Protein AF-X1LJE5-F1 (afdb_monomer)

Radius of gyration: 13.26 Å; Cα contacts (8 Å, |Δi|>4): 30; chains: 1; bounding box: 35×20×33 Å

Nearest PDB structures (foldseek):
  3iwc-assembly2_A  TM=9.913E-01  e=2.316E-04  Thermotoga maritima
  3iwb-assembly1_A  TM=9.923E-01  e=2.666E-04  Thermotoga maritima
  3iwc-assembly3_C  TM=9.929E-01  e=2.485E-04  Thermotoga maritima

Sequence (53 aa):
LCIHTWPEYGYAAVDIFTCGNSVQPEKAAEILTGKLGSKSHSIMEIQRGILDN

Mean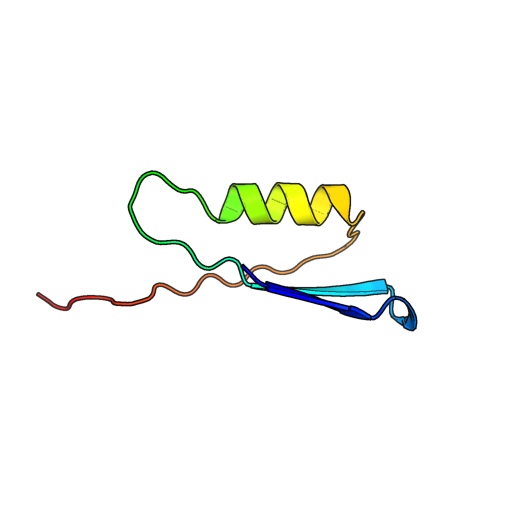 predicted aligned error: 3.14 Å

pLDDT: mean 94.72, std 6.31, range [58.25, 98.5]

InterPro domains:
  IPR003826 S-adenosylmethionine decarboxylase family, prokaryotic [PF02675] (1-49)
  IPR003826 S-adenosylmethionine decarboxylase family, prokaryotic [PTHR33866] (1-51)
  IPR016067 S-adenosylmethionine decarboxylase, core [SSF56276] (1-51)
  IPR042286 S-adenosylmethionine decarboxylase, C-terminal [G3DSA:3.30.160.750] (1-53)

Organism: NCBI:txid412755

Solvent-accessible surface area (backbone atoms only — not comparable to full-atom values): 3805 Å² total; per-residue (Å²): 106,53,75,49,74,41,76,96,73,76,41,72,54,74,48,79,71,85,77,72,91,88,63,63,63,65,60,57,50,53,52,49,39,62,73,69,62,58,90,75,87,85,87,84,89,78,92,76,83,82,77,84,130

Secondary structure (DSSP, 8-state):
-EEEEEGGGTEEEEE----SSS--HHHHHHHHHHHTT-SS--------S----

Foldseek 3Di:
DDKDDDVVVLDMDDDQDDDDDPDDSVVVVVVCCVVSVPPDDDDDDDDPPDDDD

Structure (mmCIF, N/CA/C/O backbone):
data_AF-X1LJE5-F1
#
_entry.id   AF-X1LJE5-F1
#
loop_
_atom_site.group_PDB
_atom_site.id
_atom_site.type_symbol
_atom_site.label_atom_id
_atom_site.label_alt_id
_atom_site.label_comp_id
_atom_site.label_asym_id
_atom_site.label_entity_id
_atom_site.label_seq_id
_atom_site.pdbx_PDB_ins_code
_atom_site.Cartn_x
_atom_site.Cartn_y
_atom_site.Cartn_z
_atom_site.occupancy
_atom_site.B_iso_or_equiv
_atom_site.auth_seq_id
_atom_site.auth_comp_id
_atom_site.auth_asym_id
_atom_site.auth_atom_id
_atom_site.pdbx_PDB_model_num
ATOM 1 N N . LEU A 1 1 ? 3.709 -4.220 -4.965 1.00 89.62 1 LEU A N 1
ATOM 2 C CA . LEU A 1 1 ? 2.687 -3.793 -3.986 1.00 89.62 1 LEU A CA 1
ATOM 3 C C . LEU A 1 1 ? 2.628 -4.831 -2.883 1.00 89.62 1 LEU A C 1
ATOM 5 O O . LEU A 1 1 ? 2.492 -6.006 -3.210 1.00 89.62 1 LEU A O 1
ATOM 9 N N . CYS A 1 2 ? 2.745 -4.418 -1.626 1.00 97.38 2 CYS A N 1
ATOM 10 C CA . CYS A 1 2 ? 2.538 -5.291 -0.470 1.00 97.38 2 CYS A CA 1
ATOM 11 C C . CYS A 1 2 ? 1.684 -4.601 0.594 1.00 97.38 2 CYS A C 1
ATOM 13 O O . CYS A 1 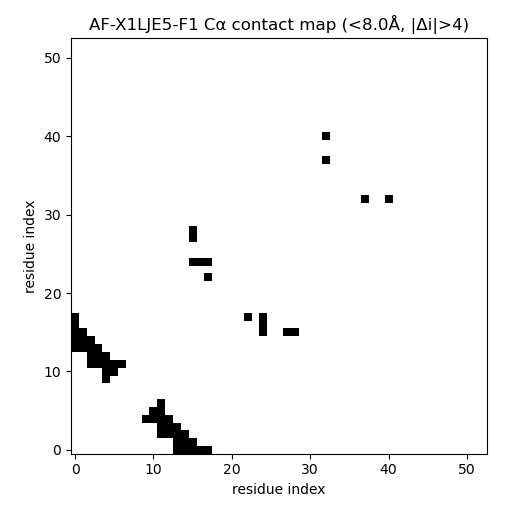2 ? 1.596 -3.376 0.647 1.00 97.38 2 CYS A O 1
ATOM 15 N N . ILE A 1 3 ? 1.010 -5.417 1.400 1.00 98.00 3 ILE A N 1
ATOM 16 C CA . ILE A 1 3 ? 0.169 -4.981 2.509 1.00 98.00 3 ILE A CA 1
ATOM 17 C C . ILE A 1 3 ? 0.357 -5.946 3.676 1.00 98.00 3 ILE A C 1
ATOM 19 O O . ILE A 1 3 ? 0.334 -7.163 3.495 1.00 98.00 3 ILE A O 1
ATOM 23 N N . HIS A 1 4 ? 0.523 -5.390 4.870 1.00 98.38 4 HIS A N 1
ATOM 24 C CA . HIS A 1 4 ? 0.599 -6.112 6.131 1.00 98.38 4 HIS A CA 1
ATOM 25 C C . HIS A 1 4 ? -0.453 -5.539 7.075 1.00 98.38 4 HIS A C 1
ATOM 27 O O . HIS A 1 4 ? -0.493 -4.331 7.301 1.00 98.38 4 HIS A O 1
ATOM 33 N N . THR A 1 5 ? -1.325 -6.388 7.608 1.00 98.06 5 THR A N 1
ATOM 34 C CA . THR A 1 5 ? -2.457 -5.959 8.439 1.00 98.06 5 THR A CA 1
ATOM 35 C C . THR A 1 5 ? -2.341 -6.508 9.848 1.00 98.06 5 THR A C 1
ATOM 37 O O . THR A 1 5 ? -2.021 -7.682 10.017 1.00 98.06 5 THR A O 1
ATOM 40 N N . TRP A 1 6 ? -2.729 -5.691 10.824 1.00 98.50 6 TRP A N 1
ATOM 41 C CA . TRP A 1 6 ? -2.940 -6.083 12.214 1.00 98.50 6 TRP A CA 1
ATOM 42 C C . TRP A 1 6 ? -4.360 -5.692 12.634 1.00 98.50 6 TRP A C 1
ATOM 44 O O . TRP A 1 6 ? -4.582 -4.575 13.123 1.00 98.50 6 TRP A O 1
ATOM 54 N N . PRO A 1 7 ? -5.349 -6.570 12.393 1.00 97.06 7 PRO A N 1
ATOM 55 C CA . PRO A 1 7 ? -6.745 -6.311 12.731 1.00 97.06 7 PRO A CA 1
ATOM 56 C C . PRO A 1 7 ? -6.966 -5.972 14.209 1.00 97.06 7 PRO A C 1
ATOM 58 O O . PRO A 1 7 ? -7.794 -5.120 14.517 1.00 97.06 7 PRO A O 1
ATOM 61 N N . GLU A 1 8 ? -6.193 -6.576 15.112 1.00 98.31 8 GLU A N 1
ATOM 62 C CA . GLU A 1 8 ? -6.222 -6.331 16.557 1.00 98.31 8 GLU A CA 1
ATOM 63 C C . GLU A 1 8 ? -5.918 -4.873 16.939 1.00 98.31 8 GLU A C 1
ATOM 65 O O . GLU A 1 8 ? -6.337 -4.414 18.000 1.00 98.31 8 GLU A O 1
ATOM 70 N N . TYR A 1 9 ? -5.248 -4.129 16.055 1.00 97.75 9 TYR A N 1
ATOM 71 C CA . TYR A 1 9 ? -4.947 -2.707 16.219 1.00 97.75 9 TY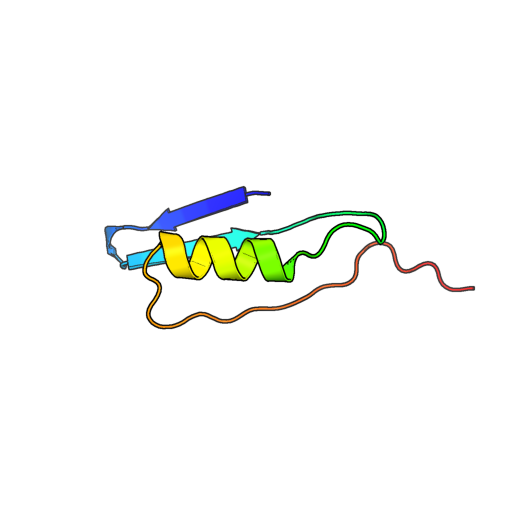R A CA 1
ATOM 72 C C . TYR A 1 9 ? -5.703 -1.818 15.223 1.00 97.75 9 TYR A C 1
ATOM 74 O O . TYR A 1 9 ? -5.532 -0.600 15.242 1.00 97.75 9 TYR A O 1
ATOM 82 N N . GLY A 1 10 ? -6.515 -2.399 14.330 1.00 97.31 10 GLY A N 1
ATOM 83 C CA . GLY A 1 10 ? -7.134 -1.666 13.222 1.00 97.31 10 GLY A CA 1
ATOM 84 C C . GLY A 1 10 ? -6.105 -0.991 12.306 1.00 97.31 10 GLY A C 1
ATOM 85 O O . GLY A 1 10 ? -6.376 0.082 11.770 1.00 97.31 10 GLY A O 1
ATOM 86 N N . TYR A 1 11 ? -4.916 -1.587 12.167 1.00 98.25 11 TYR A N 1
ATOM 87 C CA . TYR A 1 11 ? -3.768 -1.004 11.474 1.00 98.25 11 TYR A CA 1
ATOM 88 C C . TYR A 1 11 ? -3.402 -1.793 10.212 1.00 98.25 11 TYR A C 1
ATOM 90 O O . TYR A 1 11 ? -3.496 -3.023 10.174 1.00 98.25 11 TYR A O 1
ATOM 98 N N . ALA A 1 12 ? -2.932 -1.083 9.188 1.00 98.31 12 ALA A N 1
ATOM 99 C CA . ALA A 1 12 ? -2.323 -1.670 8.005 1.00 98.31 12 ALA A CA 1
ATOM 100 C C . ALA A 1 12 ? -1.098 -0.851 7.576 1.00 98.31 12 ALA A C 1
ATOM 102 O O . ALA A 1 12 ? -1.171 0.374 7.480 1.00 98.31 12 ALA A O 1
ATOM 103 N N . ALA A 1 13 ? 0.001 -1.542 7.285 1.00 98.31 13 ALA A N 1
ATOM 104 C CA . ALA A 1 13 ? 1.164 -1.000 6.594 1.00 98.31 13 ALA A CA 1
ATOM 105 C C . ALA A 1 13 ? 1.085 -1.398 5.116 1.00 98.31 13 ALA A C 1
ATOM 107 O O . ALA A 1 13 ? 0.841 -2.565 4.799 1.00 98.31 13 ALA A O 1
ATOM 108 N N . VAL A 1 14 ? 1.255 -0.435 4.211 1.00 98.19 14 VAL A N 1
ATOM 109 C CA . VAL A 1 14 ? 1.074 -0.627 2.768 1.00 98.19 14 VAL A CA 1
ATOM 110 C C . VAL A 1 14 ? 2.249 -0.009 2.022 1.00 98.19 14 VAL A C 1
ATOM 112 O O . VAL A 1 14 ? 2.524 1.174 2.204 1.00 98.19 14 VAL A O 1
ATOM 115 N N . ASP A 1 15 ? 2.859 -0.770 1.112 1.00 98.12 15 ASP A N 1
ATOM 116 C CA . ASP A 1 15 ? 3.869 -0.264 0.183 1.00 98.12 15 ASP A CA 1
ATOM 117 C C . ASP A 1 15 ? 3.356 -0.316 -1.259 1.00 98.12 15 ASP A C 1
ATOM 119 O O . ASP A 1 15 ? 3.054 -1.379 -1.829 1.00 98.12 15 ASP A O 1
ATOM 123 N N . ILE A 1 16 ? 3.313 0.859 -1.882 1.00 97.62 16 ILE A N 1
ATOM 124 C CA . ILE A 1 16 ? 2.989 1.038 -3.294 1.00 97.62 16 ILE A CA 1
ATOM 125 C C . ILE A 1 16 ? 4.288 1.362 -4.018 1.00 97.62 16 ILE A C 1
ATOM 127 O O . ILE A 1 16 ? 4.830 2.453 -3.898 1.00 97.62 16 ILE A O 1
ATOM 131 N N . PHE A 1 17 ? 4.790 0.385 -4.770 1.00 96.81 17 PHE A N 1
ATOM 132 C CA . PHE A 1 17 ? 6.005 0.530 -5.561 1.00 96.81 17 PHE A CA 1
ATOM 133 C C . PHE A 1 17 ? 5.669 0.291 -7.030 1.00 96.81 17 PHE A C 1
ATOM 135 O O . PHE A 1 17 ? 5.260 -0.811 -7.409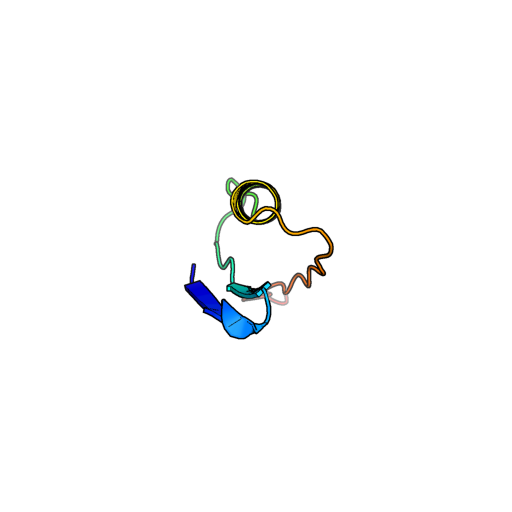 1.00 96.81 17 PHE A O 1
ATOM 142 N N . THR A 1 18 ? 5.811 1.340 -7.834 1.00 95.56 18 THR A N 1
ATOM 143 C CA . THR A 1 18 ? 5.549 1.358 -9.275 1.00 95.56 18 THR A CA 1
ATOM 144 C C . THR A 1 18 ? 6.734 1.972 -10.022 1.00 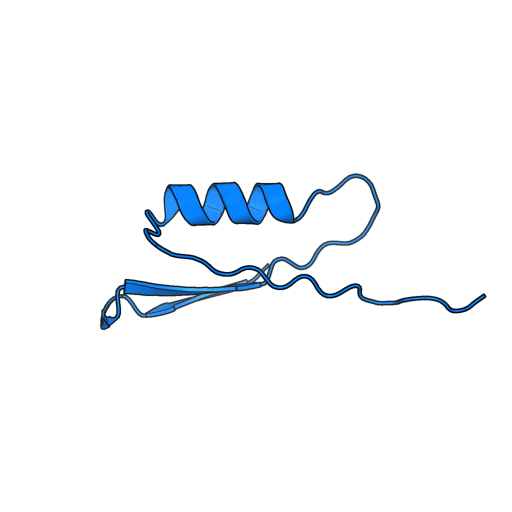95.56 18 THR A C 1
ATOM 146 O O . THR A 1 18 ? 7.607 2.592 -9.417 1.00 95.56 18 THR A O 1
ATOM 149 N N . CYS A 1 19 ? 6.767 1.803 -11.343 1.00 94.56 19 CYS A N 1
ATOM 150 C CA . CYS A 1 19 ? 7.735 2.438 -12.234 1.00 94.56 19 CYS A CA 1
ATOM 151 C C . CYS A 1 19 ? 7.033 3.001 -13.480 1.00 94.56 19 CYS A C 1
ATOM 153 O O . CYS A 1 19 ? 5.920 2.589 -13.816 1.00 94.56 19 CYS A O 1
ATOM 155 N N . GLY A 1 20 ? 7.701 3.927 -14.171 1.00 89.88 20 GLY A N 1
ATOM 156 C CA . GLY A 1 20 ? 7.165 4.604 -15.353 1.00 89.88 20 GLY A CA 1
ATOM 157 C C . GLY A 1 20 ? 6.241 5.782 -15.024 1.00 89.88 20 GLY A C 1
ATOM 158 O O . GLY A 1 20 ? 5.794 5.952 -13.895 1.00 89.88 20 GLY A O 1
ATOM 159 N N . ASN A 1 21 ? 5.951 6.599 -16.039 1.00 87.88 21 ASN A N 1
ATOM 160 C CA . ASN A 1 21 ? 5.305 7.911 -15.863 1.00 87.88 21 ASN A CA 1
ATOM 161 C C . ASN A 1 21 ? 3.777 7.874 -16.034 1.00 87.88 21 ASN A C 1
ATOM 163 O O . ASN A 1 21 ? 3.106 8.894 -15.909 1.00 87.88 21 ASN A O 1
ATOM 167 N N . SER A 1 22 ? 3.220 6.715 -16.388 1.00 92.69 22 SER A N 1
ATOM 168 C CA . SER A 1 22 ? 1.782 6.536 -16.617 1.00 92.69 22 SER A CA 1
ATOM 169 C C . SER A 1 22 ? 1.028 6.063 -15.374 1.00 92.69 22 SER A C 1
ATOM 171 O O . SER A 1 22 ? -0.201 6.133 -15.341 1.00 92.69 22 SER A O 1
ATOM 173 N N . VAL A 1 23 ? 1.744 5.580 -14.357 1.00 92.31 23 VAL A N 1
ATOM 174 C CA . VAL A 1 23 ? 1.164 5.035 -13.129 1.00 92.31 23 VAL A CA 1
ATOM 175 C C . VAL A 1 23 ? 1.232 6.091 -12.030 1.00 92.31 23 VAL A C 1
ATOM 177 O O . VAL A 1 23 ? 2.266 6.717 -11.844 1.00 92.31 23 VAL A O 1
ATOM 180 N N . GLN A 1 24 ? 0.126 6.278 -11.310 1.00 94.19 24 GLN A N 1
ATOM 181 C CA . GLN A 1 24 ? 0.004 7.237 -10.206 1.00 94.19 24 GLN A CA 1
ATOM 182 C C . GLN A 1 24 ? -0.149 6.454 -8.890 1.00 94.19 24 GLN A C 1
ATOM 184 O O . GLN A 1 24 ? -1.238 5.915 -8.648 1.00 94.19 24 GLN A O 1
ATOM 189 N N . PRO A 1 25 ? 0.916 6.319 -8.074 1.00 95.56 25 PRO A N 1
ATOM 190 C CA . PRO A 1 25 ? 0.885 5.621 -6.785 1.00 95.56 25 PRO A CA 1
ATOM 191 C C . PRO A 1 25 ? -0.205 6.133 -5.841 1.00 95.56 25 PRO A C 1
ATOM 193 O O . PRO A 1 25 ? -0.835 5.350 -5.129 1.00 95.56 25 PRO A O 1
ATOM 196 N N . GLU A 1 26 ? -0.472 7.436 -5.872 1.00 94.50 26 GLU A N 1
ATOM 197 C CA . GLU A 1 26 ? -1.391 8.126 -4.967 1.00 94.50 26 GLU A CA 1
ATOM 198 C C . GLU A 1 26 ? -2.818 7.602 -5.142 1.00 94.50 26 GLU A C 1
ATOM 200 O O . GLU A 1 26 ? -3.519 7.367 -4.162 1.00 94.50 26 GLU A O 1
ATOM 205 N N . LYS A 1 27 ? -3.222 7.284 -6.379 1.00 95.75 27 LYS A N 1
ATOM 206 C CA . LYS A 1 27 ? -4.537 6.683 -6.657 1.00 95.75 27 LYS A CA 1
ATOM 207 C C . 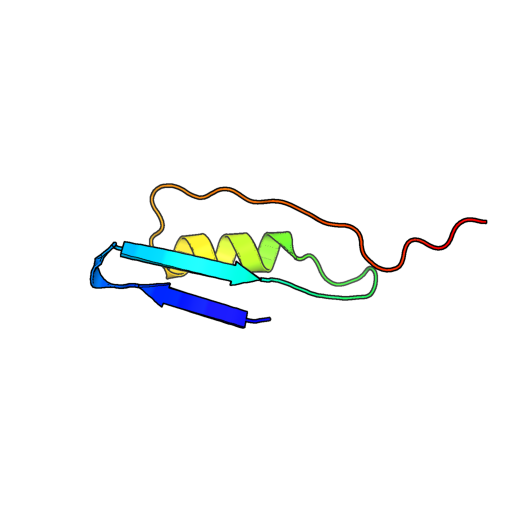LYS A 1 27 ? -4.697 5.314 -6.007 1.00 95.75 27 LYS A C 1
ATOM 209 O O . LYS A 1 27 ? -5.777 4.979 -5.526 1.00 95.75 27 LYS A O 1
ATOM 214 N N . ALA A 1 28 ? -3.636 4.507 -5.985 1.00 96.19 28 ALA A N 1
ATOM 215 C CA . ALA A 1 28 ? -3.670 3.231 -5.279 1.00 96.19 28 ALA A CA 1
ATOM 216 C C . ALA A 1 28 ? -3.773 3.453 -3.761 1.00 96.19 28 ALA A C 1
ATOM 218 O O . ALA A 1 28 ? -4.543 2.751 -3.105 1.00 96.19 28 ALA A O 1
ATOM 219 N N . ALA A 1 29 ? -3.071 4.454 -3.218 1.00 96.50 29 ALA A N 1
ATOM 220 C CA . ALA A 1 29 ? -3.156 4.813 -1.803 1.00 96.50 29 ALA A CA 1
ATOM 221 C C . ALA A 1 29 ? -4.571 5.272 -1.418 1.00 96.50 29 ALA A C 1
ATOM 223 O O . ALA A 1 29 ? -5.124 4.777 -0.441 1.00 96.50 29 ALA A O 1
ATOM 224 N N . GLU A 1 30 ? -5.198 6.141 -2.215 1.00 96.44 30 GLU A N 1
ATOM 225 C CA . GLU A 1 30 ? -6.576 6.609 -2.009 1.00 96.44 30 GLU A CA 1
ATOM 226 C C . GLU A 1 30 ? -7.585 5.455 -2.009 1.00 96.44 30 GLU A C 1
ATOM 228 O O . GLU A 1 30 ? -8.422 5.350 -1.107 1.00 96.44 30 GLU A O 1
ATOM 233 N N . ILE A 1 31 ? -7.483 4.549 -2.991 1.00 97.25 31 ILE A N 1
ATOM 234 C CA . ILE A 1 31 ? -8.349 3.367 -3.075 1.00 97.25 31 ILE A CA 1
ATOM 235 C C . ILE A 1 31 ? -8.183 2.498 -1.828 1.00 97.25 31 ILE A C 1
ATOM 237 O O . ILE A 1 31 ? -9.182 2.068 -1.250 1.00 97.25 31 ILE A O 1
ATOM 241 N N . LEU A 1 32 ? -6.947 2.241 -1.398 1.00 97.19 32 LEU A N 1
ATOM 242 C CA . LEU A 1 32 ? -6.677 1.400 -0.233 1.00 97.19 32 LEU A CA 1
ATOM 243 C C . LEU A 1 32 ? -7.174 2.052 1.058 1.00 97.19 32 LEU A C 1
ATOM 245 O O . LEU A 1 32 ? -7.878 1.396 1.822 1.00 97.19 32 LEU A O 1
ATOM 249 N N . THR A 1 33 ? -6.912 3.342 1.263 1.00 96.50 33 THR A N 1
ATOM 250 C CA . THR A 1 33 ? -7.430 4.116 2.400 1.00 96.50 33 THR A CA 1
ATOM 251 C C . THR A 1 33 ? -8.953 4.032 2.481 1.00 96.50 33 THR A C 1
ATOM 253 O O . THR A 1 33 ? -9.498 3.713 3.542 1.00 96.50 33 THR A O 1
ATOM 256 N N . GLY A 1 34 ? -9.649 4.252 1.359 1.00 97.75 34 GLY A N 1
ATOM 257 C CA . GLY A 1 34 ? -11.108 4.192 1.304 1.00 97.75 34 GLY A CA 1
ATOM 258 C C . GLY A 1 34 ? -11.661 2.784 1.532 1.00 97.75 34 GLY A C 1
ATOM 259 O O . GLY A 1 34 ? -12.618 2.606 2.284 1.00 97.75 34 GLY A O 1
ATOM 260 N N . LYS A 1 35 ? -11.054 1.760 0.921 1.00 98.06 35 LYS A N 1
ATOM 261 C CA . LYS A 1 35 ? -11.513 0.365 1.033 1.00 98.06 35 LYS A CA 1
ATOM 262 C C . LYS A 1 35 ? -11.229 -0.260 2.393 1.00 98.06 35 LYS A C 1
ATOM 264 O O . LYS A 1 35 ? -12.026 -1.076 2.844 1.00 98.06 35 LYS A O 1
ATOM 269 N N . LEU A 1 36 ? -10.139 0.131 3.048 1.00 97.38 36 LEU A N 1
ATOM 270 C CA . LEU A 1 36 ? -9.818 -0.299 4.410 1.00 97.38 36 LEU A CA 1
ATOM 271 C C . LEU A 1 36 ? -10.598 0.491 5.472 1.00 97.38 36 LEU A C 1
ATOM 273 O O . LEU A 1 36 ? -10.533 0.148 6.649 1.00 97.38 36 LEU A O 1
ATOM 277 N N . GLY A 1 37 ? -11.334 1.539 5.080 1.00 97.69 37 GLY A N 1
ATOM 278 C CA . GLY A 1 37 ? -12.069 2.389 6.016 1.00 97.69 37 GLY A CA 1
ATOM 279 C C . GLY A 1 37 ? -11.146 3.135 6.981 1.00 97.69 37 GLY A C 1
ATOM 280 O O . GLY A 1 37 ? -11.521 3.377 8.131 1.00 97.69 37 GLY A O 1
ATOM 281 N N . SER A 1 38 ? -9.928 3.466 6.537 1.00 97.62 38 SER A N 1
ATOM 282 C CA . SER A 1 38 ? -8.944 4.123 7.390 1.00 97.62 38 SER A CA 1
ATOM 283 C C . SER A 1 38 ? -9.419 5.525 7.769 1.00 97.62 38 SER A C 1
ATOM 285 O O . SER A 1 38 ? -9.695 6.363 6.911 1.00 97.62 38 SER A O 1
ATOM 287 N N . LYS A 1 39 ? -9.507 5.787 9.075 1.00 97.06 39 LYS A N 1
ATOM 288 C CA . LYS A 1 39 ? -9.908 7.095 9.617 1.00 97.06 39 LYS A CA 1
ATOM 289 C C . LYS A 1 39 ? -8.744 8.083 9.702 1.00 97.06 39 LYS A C 1
ATOM 291 O O . LYS A 1 39 ? -8.971 9.281 9.814 1.00 97.06 39 LYS A O 1
ATOM 296 N N . SER A 1 40 ? -7.514 7.575 9.690 1.00 95.69 40 SER A N 1
ATOM 297 C CA . SER A 1 40 ? -6.277 8.347 9.766 1.00 95.69 40 SER A CA 1
ATOM 298 C C . SER A 1 40 ? -5.187 7.587 9.024 1.00 95.69 40 SER A C 1
ATOM 300 O O . SER A 1 40 ? -4.979 6.400 9.271 1.00 95.69 40 SER A O 1
ATOM 302 N N . HIS A 1 41 ? -4.505 8.257 8.103 1.00 96.12 41 HIS A N 1
ATOM 303 C CA . HIS A 1 41 ? -3.416 7.683 7.324 1.00 96.12 41 HIS A CA 1
ATOM 304 C C . HIS A 1 41 ? -2.306 8.720 7.145 1.00 96.12 41 HIS A C 1
ATOM 306 O O . HIS A 1 41 ? -2.551 9.924 7.184 1.00 96.12 41 HIS A O 1
ATOM 312 N N . SER A 1 42 ? -1.083 8.233 6.954 1.00 96.75 42 SER A N 1
ATOM 313 C CA . SER A 1 42 ? 0.085 9.035 6.600 1.00 96.75 42 SER A CA 1
ATOM 314 C C . SER A 1 42 ? 0.740 8.395 5.387 1.00 96.75 42 SER A C 1
ATOM 316 O O . SER A 1 42 ? 0.817 7.168 5.307 1.00 96.75 42 SER A O 1
ATOM 318 N N . ILE A 1 43 ? 1.174 9.218 4.439 1.00 95.94 43 ILE A N 1
ATOM 319 C CA . ILE A 1 43 ? 1.806 8.774 3.199 1.00 95.94 43 ILE A CA 1
ATOM 320 C C . ILE A 1 43 ? 3.200 9.384 3.151 1.00 95.94 43 ILE A C 1
ATOM 322 O O . ILE A 1 43 ? 3.368 10.585 3.352 1.00 95.94 43 ILE A O 1
ATOM 326 N N . MET A 1 44 ? 4.191 8.543 2.872 1.00 96.62 44 MET A N 1
ATOM 327 C CA . MET A 1 44 ? 5.553 8.962 2.578 1.00 96.62 44 MET A CA 1
ATOM 328 C C . MET A 1 44 ? 5.911 8.474 1.182 1.00 96.62 44 MET A C 1
ATOM 330 O O . MET A 1 44 ? 5.851 7.278 0.901 1.00 96.62 44 MET A O 1
ATOM 334 N N . GLU A 1 45 ? 6.290 9.405 0.318 1.00 95.44 45 GLU A N 1
ATOM 335 C CA . GLU A 1 45 ? 6.751 9.097 -1.028 1.00 95.44 45 GLU A CA 1
ATOM 336 C C . GLU A 1 45 ? 8.279 9.028 -1.052 1.00 95.44 45 GLU A C 1
ATOM 338 O O . GLU A 1 45 ? 8.965 9.870 -0.467 1.00 95.44 45 GLU A O 1
ATOM 343 N N . ILE A 1 46 ? 8.818 8.015 -1.730 1.00 94.94 46 ILE A N 1
ATOM 344 C CA . ILE A 1 46 ? 10.259 7.852 -1.921 1.00 94.94 46 ILE A CA 1
ATOM 345 C C . ILE A 1 46 ? 10.522 7.642 -3.406 1.00 94.94 46 ILE A C 1
ATOM 347 O O . ILE A 1 46 ? 10.155 6.612 -3.971 1.00 94.94 46 ILE A O 1
ATOM 351 N N . GLN A 1 47 ? 11.218 8.595 -4.022 1.00 93.44 47 GLN A 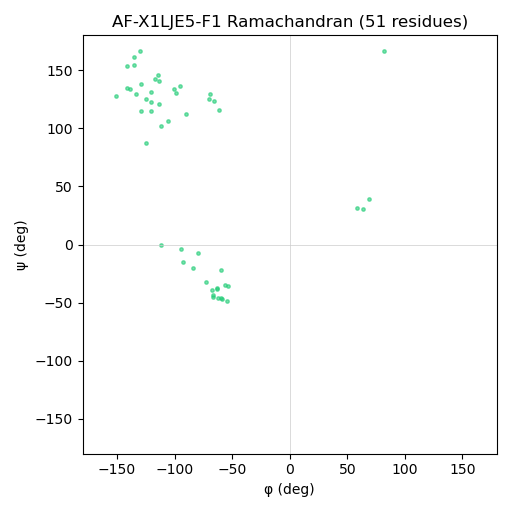N 1
ATOM 352 C CA . GLN A 1 47 ? 11.703 8.465 -5.391 1.00 93.44 47 GLN A CA 1
ATOM 353 C C . GLN A 1 47 ? 12.828 7.421 -5.442 1.00 93.44 47 GLN A C 1
ATOM 355 O O . GLN A 1 47 ? 13.795 7.480 -4.679 1.00 93.44 47 GLN A O 1
ATOM 360 N N . ARG A 1 48 ? 12.683 6.415 -6.311 1.00 94.75 48 ARG A N 1
ATOM 361 C CA . ARG A 1 48 ? 13.614 5.281 -6.427 1.00 94.75 48 ARG A CA 1
AT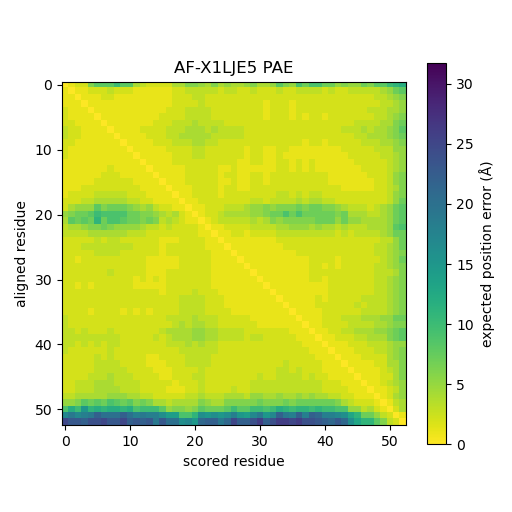OM 362 C C . ARG A 1 48 ? 14.325 5.322 -7.772 1.00 94.75 48 ARG A C 1
ATOM 364 O O . ARG A 1 48 ? 13.695 5.578 -8.788 1.00 94.75 48 ARG A O 1
ATOM 371 N N . GLY A 1 49 ? 15.620 4.998 -7.774 1.00 93.31 49 GLY A N 1
ATOM 372 C CA . GLY A 1 49 ? 16.410 4.944 -9.008 1.00 93.31 49 GLY A CA 1
ATOM 373 C C . GLY A 1 49 ? 16.647 6.319 -9.631 1.00 93.31 49 GLY A C 1
ATOM 374 O O . GLY A 1 49 ? 16.573 6.448 -10.848 1.00 93.31 49 GLY A O 1
ATOM 375 N N . ILE A 1 50 ? 16.897 7.336 -8.798 1.00 91.38 50 ILE A N 1
ATOM 376 C CA . ILE A 1 50 ? 17.282 8.673 -9.259 1.00 91.38 50 ILE A CA 1
ATOM 377 C C . ILE A 1 50 ? 18.606 8.532 -10.014 1.00 91.38 50 ILE A C 1
ATOM 379 O O . ILE A 1 50 ? 19.603 8.093 -9.442 1.00 91.38 50 ILE A O 1
ATOM 383 N N . LEU A 1 51 ? 18.579 8.831 -11.310 1.00 86.62 51 LEU A N 1
ATOM 384 C CA . LEU A 1 51 ? 19.775 8.910 -12.135 1.00 86.62 51 LEU A CA 1
ATOM 385 C C . LEU A 1 51 ? 20.261 10.355 -12.070 1.00 86.62 51 LEU A C 1
ATOM 387 O O . LEU A 1 51 ? 19.573 11.256 -12.553 1.00 86.62 51 LEU A O 1
ATOM 391 N N . ASP A 1 52 ? 21.413 10.565 -11.443 1.00 76.25 52 ASP A N 1
ATOM 392 C CA . ASP A 1 52 ? 22.120 11.836 -11.540 1.00 76.25 52 ASP A CA 1
ATOM 393 C C . ASP A 1 52 ? 22.655 11.965 -12.974 1.00 76.25 52 ASP A C 1
ATOM 395 O O . ASP A 1 52 ? 23.252 11.021 -13.502 1.00 76.25 52 ASP A O 1
ATOM 399 N N . ASN 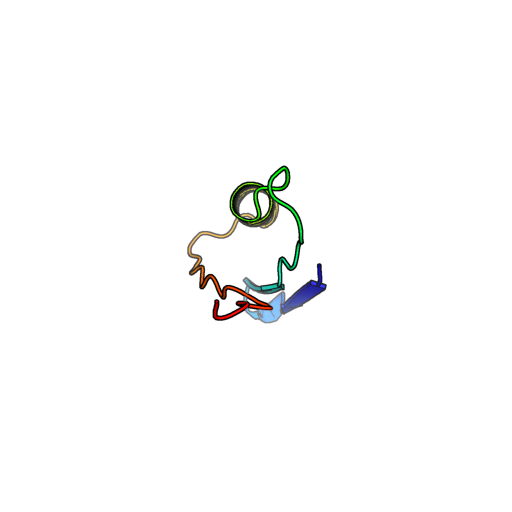A 1 53 ? 22.381 13.103 -13.617 1.00 58.25 53 ASN A N 1
ATOM 400 C CA . ASN A 1 53 ? 22.960 13.442 -14.921 1.00 58.25 53 ASN A CA 1
ATOM 401 C C . ASN A 1 53 ? 24.410 13.901 -14.769 1.00 58.25 53 ASN A C 1
ATOM 403 O O . ASN A 1 53 ? 24.665 14.715 -13.851 1.00 58.25 53 ASN A O 1
#